Protein AF-A0A7J3EKI3-F1 (afdb_monomer_lite)

Structure (mmCIF, N/CA/C/O backbone):
data_AF-A0A7J3EKI3-F1
#
_entry.id   AF-A0A7J3EKI3-F1
#
loop_
_atom_site.group_PDB
_atom_site.id
_atom_site.type_symbol
_atom_site.label_atom_id
_atom_site.label_alt_id
_atom_site.label_comp_id
_atom_site.label_asym_id
_atom_site.label_entity_id
_atom_site.label_seq_id
_atom_site.pdbx_PDB_ins_code
_atom_site.Cartn_x
_atom_site.Cartn_y
_atom_site.Cartn_z
_atom_site.occupancy
_atom_site.B_iso_or_equiv
_atom_site.auth_seq_id
_atom_site.auth_comp_id
_atom_site.auth_asym_id
_atom_site.auth_atom_id
_atom_site.pdbx_PDB_model_num
ATOM 1 N N . MET A 1 1 ? 5.792 1.949 17.474 1.00 47.56 1 MET A N 1
ATOM 2 C CA . MET A 1 1 ? 6.225 1.430 16.156 1.00 47.56 1 MET A CA 1
ATOM 3 C C . MET A 1 1 ? 7.031 2.522 15.462 1.00 47.56 1 MET A C 1
ATOM 5 O O . MET A 1 1 ? 6.517 3.625 15.325 1.00 47.56 1 MET A O 1
ATOM 9 N N . SER A 1 2 ? 8.294 2.249 15.123 1.00 52.62 2 SER A N 1
ATOM 10 C CA . SER A 1 2 ? 9.269 3.208 14.568 1.00 52.62 2 SER A CA 1
ATOM 11 C C . SER A 1 2 ? 9.407 3.029 13.047 1.00 52.62 2 SER A C 1
ATOM 13 O O . SER A 1 2 ? 10.469 2.658 12.559 1.00 52.62 2 SER A O 1
ATOM 15 N N . GLY A 1 3 ? 8.316 3.220 12.302 1.00 68.62 3 GLY A N 1
ATOM 16 C CA . GLY A 1 3 ? 8.326 3.209 10.833 1.00 68.62 3 GLY A CA 1
ATOM 17 C C . GLY A 1 3 ? 8.355 4.629 10.269 1.00 68.62 3 GLY A C 1
ATOM 18 O O . GLY A 1 3 ? 7.807 5.544 10.889 1.00 68.62 3 GLY A O 1
ATOM 19 N N . SER A 1 4 ? 8.976 4.823 9.102 1.00 91.38 4 SER A N 1
ATOM 20 C CA . SER A 1 4 ? 8.929 6.098 8.375 1.00 91.38 4 SER A CA 1
ATOM 21 C C . SER A 1 4 ? 7.478 6.511 8.099 1.00 91.38 4 SER A C 1
ATOM 23 O O . SER A 1 4 ? 6.641 5.664 7.773 1.00 91.38 4 SER A O 1
ATOM 25 N N . ARG A 1 5 ? 7.184 7.807 8.251 1.00 95.69 5 ARG A N 1
ATOM 26 C CA . ARG A 1 5 ? 5.832 8.377 8.163 1.00 95.69 5 ARG A CA 1
ATOM 27 C C . ARG A 1 5 ? 5.757 9.412 7.049 1.00 95.69 5 ARG A C 1
ATOM 29 O O . ARG A 1 5 ? 6.668 10.226 6.911 1.00 95.69 5 ARG A O 1
ATOM 36 N N . PHE A 1 6 ? 4.659 9.409 6.306 1.00 97.31 6 PHE A N 1
ATOM 37 C CA . PHE A 1 6 ? 4.483 10.235 5.115 1.00 97.31 6 PHE A CA 1
ATOM 38 C C . PHE A 1 6 ? 3.056 10.771 5.031 1.00 97.31 6 PHE A C 1
ATOM 40 O O . PHE A 1 6 ? 2.115 10.101 5.448 1.00 97.31 6 PHE A O 1
ATOM 47 N N . LYS A 1 7 ? 2.869 11.965 4.461 1.00 96.38 7 LYS A N 1
ATOM 48 C CA . LYS A 1 7 ? 1.519 12.471 4.160 1.00 96.38 7 LYS A CA 1
ATOM 49 C C . LYS A 1 7 ? 0.900 11.782 2.953 1.00 96.38 7 LYS A C 1
ATOM 51 O O . LYS A 1 7 ? -0.302 11.524 2.946 1.00 96.38 7 LYS A O 1
ATOM 56 N N . GLU A 1 8 ? 1.732 11.479 1.967 1.00 97.50 8 GLU A N 1
ATOM 57 C CA . GLU A 1 8 ? 1.401 10.790 0.724 1.00 97.50 8 GLU A CA 1
ATOM 58 C C . GLU A 1 8 ? 2.595 9.924 0.343 1.00 97.50 8 GLU A C 1
ATOM 60 O O . GLU A 1 8 ? 3.730 10.251 0.698 1.00 97.50 8 GLU A O 1
ATOM 65 N N . ILE A 1 9 ? 2.322 8.814 -0.337 1.00 97.62 9 ILE A N 1
ATOM 66 C CA . ILE A 1 9 ? 3.358 7.920 -0.847 1.00 97.62 9 ILE A CA 1
ATOM 67 C C . ILE A 1 9 ? 3.713 8.340 -2.269 1.00 97.62 9 ILE A C 1
ATOM 69 O O . ILE A 1 9 ? 2.833 8.585 -3.090 1.00 97.62 9 ILE A O 1
ATOM 73 N N . SER A 1 10 ? 5.007 8.447 -2.540 1.00 95.75 10 SER A N 1
ATOM 74 C CA . SER A 1 10 ? 5.576 8.854 -3.816 1.00 95.75 10 SER A CA 1
ATOM 75 C C . SER A 1 10 ? 6.471 7.746 -4.389 1.00 95.75 10 SER A C 1
ATOM 77 O O . SER A 1 10 ? 6.928 6.873 -3.643 1.00 95.75 10 SER A O 1
ATOM 79 N N . PRO A 1 11 ? 6.754 7.765 -5.704 1.00 95.94 11 PRO A N 1
ATOM 80 C CA . PRO A 1 11 ? 7.633 6.781 -6.341 1.00 95.94 11 PRO A CA 1
ATOM 81 C C . PRO A 1 11 ? 9.054 6.690 -5.756 1.00 95.94 11 PRO A C 1
ATOM 83 O O . PRO A 1 11 ? 9.723 5.683 -5.945 1.00 95.94 11 PRO A O 1
ATOM 86 N N . GLU A 1 12 ? 9.529 7.720 -5.059 1.00 95.50 12 GLU A N 1
ATOM 87 C CA . GLU A 1 12 ? 10.848 7.773 -4.418 1.00 95.50 12 GLU A CA 1
ATOM 88 C C . GLU A 1 12 ? 10.863 7.106 -3.038 1.00 95.50 12 GLU A C 1
ATOM 90 O O . GLU A 1 12 ? 11.922 6.957 -2.423 1.00 95.50 12 GLU A O 1
ATOM 95 N N . ASN A 1 13 ? 9.696 6.750 -2.499 1.00 96.12 13 ASN A N 1
ATOM 96 C CA . ASN A 1 13 ? 9.626 6.047 -1.232 1.00 96.12 13 ASN A CA 1
ATOM 97 C C . ASN A 1 13 ? 10.063 4.585 -1.386 1.00 96.12 13 ASN A C 1
ATOM 99 O O . ASN A 1 13 ? 9.964 3.980 -2.451 1.00 96.12 13 ASN A O 1
ATOM 103 N N . LYS A 1 14 ? 10.560 4.013 -0.285 1.00 95.69 14 LYS A N 1
ATOM 104 C CA . LYS A 1 14 ? 11.032 2.627 -0.233 1.00 95.69 14 LYS A CA 1
ATOM 105 C C . LYS A 1 14 ? 9.929 1.663 -0.691 1.00 95.69 14 LYS A C 1
ATOM 107 O O . LYS A 1 14 ? 8.806 1.730 -0.207 1.00 95.69 14 LYS A O 1
ATOM 112 N N . HIS A 1 15 ? 10.254 0.707 -1.557 1.00 96.31 15 HIS A N 1
ATOM 113 C CA . HIS A 1 15 ? 9.310 -0.362 -1.887 1.00 96.31 15 HIS A CA 1
ATOM 114 C C . HIS A 1 15 ? 8.842 -1.092 -0.626 1.00 96.31 15 HIS A C 1
ATOM 116 O O . HIS A 1 15 ? 9.636 -1.344 0.284 1.00 96.31 15 HIS A O 1
ATOM 122 N N . GLY A 1 16 ? 7.570 -1.471 -0.572 1.00 96.25 16 GLY A N 1
ATOM 123 C CA . GLY A 1 16 ? 7.022 -2.135 0.601 1.00 96.25 16 GLY A CA 1
ATOM 124 C C . GLY A 1 16 ? 5.537 -1.909 0.802 1.00 96.25 16 GLY A C 1
ATOM 125 O O . GLY A 1 16 ? 4.799 -1.567 -0.122 1.00 96.25 16 GLY A O 1
ATOM 126 N N . VAL A 1 17 ? 5.116 -2.137 2.042 1.00 97.56 17 VAL A N 1
ATOM 127 C CA . VAL A 1 17 ? 3.725 -2.034 2.471 1.00 97.56 17 VAL A CA 1
ATOM 128 C C . VAL A 1 17 ? 3.569 -0.802 3.344 1.00 97.56 17 VAL A C 1
ATOM 130 O O . VAL A 1 17 ? 4.328 -0.600 4.291 1.00 97.56 17 VAL A O 1
ATOM 133 N N . TYR A 1 18 ? 2.551 -0.005 3.060 1.00 98.06 18 TYR A N 1
ATOM 134 C CA . TYR A 1 18 ? 2.193 1.164 3.847 1.00 98.06 18 TYR A CA 1
ATOM 135 C C . TYR A 1 18 ? 0.790 1.001 4.404 1.00 98.06 18 TYR A C 1
ATOM 137 O O . TYR A 1 18 ? -0.110 0.599 3.670 1.00 98.06 18 TYR A O 1
ATOM 145 N N . LYS A 1 19 ? 0.589 1.354 5.675 1.00 97.38 19 LYS A N 1
ATOM 146 C CA . LYS A 1 19 ? -0.734 1.440 6.307 1.00 97.38 19 LYS A CA 1
ATOM 147 C C . LYS A 1 19 ? -1.084 2.894 6.572 1.00 97.38 19 LYS A C 1
ATOM 149 O O . LYS A 1 19 ? -0.253 3.635 7.097 1.00 97.38 19 LYS A O 1
ATOM 154 N N . TYR A 1 20 ? -2.311 3.290 6.263 1.00 97.44 20 TYR A N 1
ATOM 155 C CA . TYR A 1 20 ? -2.811 4.599 6.664 1.00 97.44 20 TYR A CA 1
ATOM 156 C C . TYR A 1 20 ? -3.230 4.593 8.143 1.00 97.44 20 TYR A C 1
ATOM 158 O O . TYR A 1 20 ? -4.032 3.760 8.570 1.00 97.44 20 TYR A O 1
ATOM 166 N N . LEU A 1 21 ? -2.691 5.524 8.930 1.00 95.06 21 LEU A N 1
ATOM 167 C CA . LEU A 1 21 ? -3.092 5.793 10.308 1.00 95.06 21 LEU A CA 1
ATOM 168 C C . LEU A 1 21 ? -3.968 7.045 10.343 1.00 95.06 21 LEU A C 1
ATOM 170 O O . LEU A 1 21 ? -3.467 8.169 10.296 1.00 95.06 21 LEU A O 1
ATOM 174 N N . ARG A 1 22 ? -5.283 6.835 10.461 1.00 92.94 22 ARG A N 1
ATOM 175 C CA . ARG A 1 22 ? -6.285 7.913 10.438 1.00 92.94 22 ARG A CA 1
ATOM 176 C C . ARG A 1 22 ? -6.093 8.961 11.538 1.00 92.94 22 ARG A C 1
ATOM 178 O O . ARG A 1 22 ? -6.299 10.138 11.289 1.00 92.94 22 ARG A O 1
ATOM 185 N N . GLU A 1 23 ? -5.678 8.541 12.734 1.00 91.62 23 GLU A N 1
ATOM 186 C CA . GLU A 1 23 ? -5.541 9.426 13.907 1.00 91.62 23 GLU A CA 1
ATOM 187 C C . GLU A 1 23 ? -4.433 10.466 13.728 1.00 91.62 23 GLU A C 1
ATOM 189 O O . GLU A 1 23 ? -4.489 11.553 14.295 1.00 91.62 23 GLU A O 1
ATOM 194 N N . GLU A 1 24 ? -3.434 10.129 12.916 1.00 94.00 24 GLU A N 1
ATOM 195 C CA . GLU A 1 24 ? -2.272 10.969 12.647 1.00 94.00 24 GLU A CA 1
ATOM 196 C C . GLU A 1 24 ? -2.313 11.581 11.231 1.00 94.00 24 GLU A C 1
ATOM 198 O O . GLU A 1 24 ? -1.478 12.422 10.896 1.00 94.00 24 GLU A O 1
ATOM 203 N N . ASP A 1 25 ? -3.277 11.172 10.395 1.00 95.06 25 ASP A N 1
ATOM 204 C CA . ASP A 1 25 ? -3.342 11.468 8.959 1.00 95.06 25 ASP A CA 1
ATOM 205 C C . ASP A 1 25 ? -1.984 11.231 8.270 1.00 95.06 25 ASP A C 1
ATOM 207 O O . ASP A 1 25 ? -1.379 12.133 7.684 1.00 95.06 25 ASP A O 1
ATOM 211 N N . VAL A 1 26 ? -1.450 10.015 8.405 1.00 97.38 26 VAL A N 1
ATOM 212 C CA . VAL A 1 26 ? -0.173 9.622 7.788 1.00 97.38 26 VAL A CA 1
ATOM 213 C C . VAL A 1 26 ? -0.203 8.190 7.281 1.00 97.38 26 VAL A C 1
ATOM 215 O O . VAL A 1 26 ? -0.846 7.311 7.849 1.00 97.38 26 VAL A O 1
ATOM 218 N N . TRP A 1 27 ? 0.574 7.940 6.239 1.00 98.06 27 TRP A N 1
ATOM 219 C CA . TRP A 1 27 ? 0.980 6.613 5.812 1.00 98.06 27 TRP A CA 1
ATOM 220 C C . TRP A 1 27 ? 2.240 6.203 6.560 1.00 98.06 27 TRP A C 1
ATOM 222 O O . TRP A 1 27 ? 3.218 6.952 6.604 1.00 98.06 27 TRP A O 1
ATOM 232 N N . VAL A 1 28 ? 2.231 5.006 7.133 1.00 97.50 28 VAL A N 1
ATOM 233 C CA . VAL A 1 28 ? 3.366 4.441 7.862 1.00 97.50 28 VAL A CA 1
ATOM 234 C C . VAL A 1 28 ? 3.887 3.233 7.110 1.00 97.50 28 VAL A C 1
ATOM 236 O O . VAL A 1 28 ? 3.124 2.316 6.806 1.00 97.50 28 VAL A O 1
ATOM 239 N N . TYR A 1 29 ? 5.189 3.234 6.831 1.00 96.69 29 TYR A N 1
ATOM 240 C CA . TYR A 1 29 ? 5.879 2.066 6.296 1.00 96.69 29 TYR A CA 1
ATOM 241 C C . TYR A 1 29 ? 5.826 0.929 7.322 1.00 96.69 29 TYR A C 1
ATOM 243 O O . TYR A 1 29 ? 6.265 1.094 8.466 1.00 96.69 29 TYR A O 1
ATOM 251 N N . LEU A 1 30 ? 5.280 -0.214 6.918 1.00 94.38 30 LEU A N 1
ATOM 252 C CA . LEU A 1 30 ? 5.260 -1.419 7.729 1.00 94.38 30 LEU A CA 1
ATOM 253 C C . LEU A 1 30 ? 6.559 -2.183 7.502 1.00 94.38 30 LEU A C 1
ATOM 255 O O . LEU A 1 30 ? 6.826 -2.668 6.402 1.00 94.38 30 LEU A O 1
ATOM 259 N N . ASP A 1 31 ? 7.350 -2.311 8.562 1.00 83.62 31 ASP A N 1
ATOM 260 C CA . ASP A 1 31 ? 8.557 -3.130 8.545 1.00 83.62 31 ASP A CA 1
ATOM 261 C C . ASP A 1 31 ? 8.178 -4.607 8.699 1.00 83.62 31 ASP A C 1
ATOM 263 O O . ASP A 1 31 ? 8.245 -5.194 9.777 1.00 83.62 31 ASP A O 1
ATOM 267 N N . VAL A 1 32 ? 7.630 -5.165 7.619 1.00 82.12 32 VAL A N 1
ATOM 268 C CA . VAL A 1 32 ? 7.268 -6.579 7.525 1.00 82.12 32 VAL A CA 1
ATOM 269 C C . VAL A 1 32 ? 8.477 -7.320 6.971 1.00 82.12 32 VAL A C 1
ATOM 271 O O . VAL A 1 32 ? 8.821 -7.172 5.798 1.00 82.12 32 VAL A O 1
ATOM 274 N N . GLU A 1 33 ? 9.13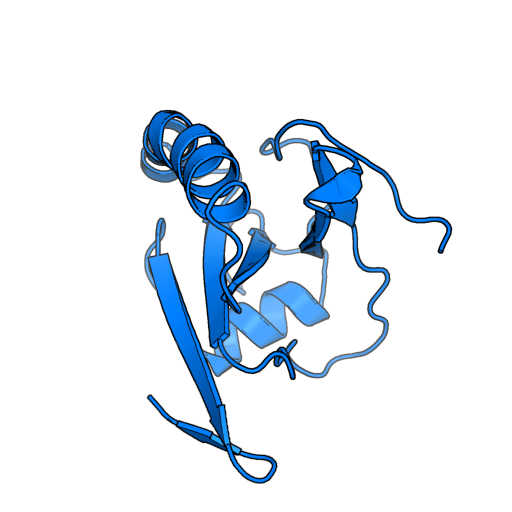5 -8.096 7.825 1.00 77.50 33 GLU A N 1
ATOM 275 C CA . GLU A 1 33 ? 10.206 -9.000 7.413 1.00 77.50 33 GLU A CA 1
ATOM 276 C C . GLU A 1 33 ? 9.636 -10.314 6.860 1.00 77.50 33 GLU A C 1
ATOM 278 O O . GLU A 1 33 ? 8.552 -10.753 7.249 1.00 77.50 33 GLU A O 1
ATOM 283 N N . GLY A 1 34 ? 10.393 -10.965 5.973 1.00 82.88 34 GLY A N 1
ATOM 284 C CA . GLY A 1 34 ? 10.077 -12.294 5.447 1.00 82.88 34 GLY A CA 1
ATOM 285 C C . GLY A 1 34 ? 9.891 -12.348 3.931 1.00 82.88 34 GLY A C 1
ATOM 286 O O . GLY A 1 34 ? 10.205 -11.406 3.203 1.00 82.88 34 GLY A O 1
ATOM 287 N N . LEU A 1 35 ? 9.419 -13.508 3.468 1.00 84.81 35 LEU A N 1
ATOM 288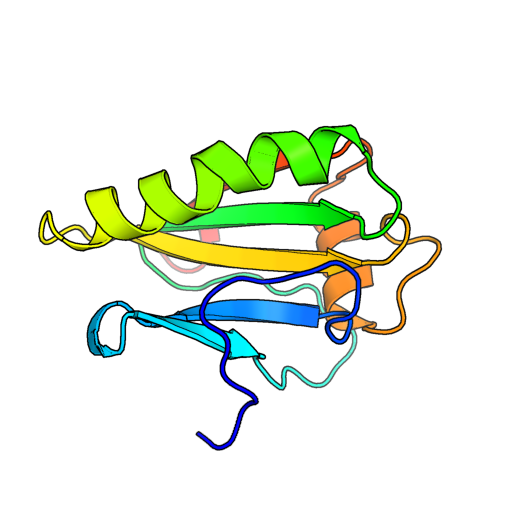 C CA . LEU A 1 35 ? 9.164 -13.813 2.053 1.00 84.81 35 LEU A CA 1
ATOM 289 C C . LEU A 1 35 ? 7.674 -14.008 1.746 1.00 84.81 35 LEU A C 1
ATOM 291 O O . LEU A 1 35 ? 7.299 -14.100 0.579 1.00 84.81 35 LEU A O 1
ATOM 295 N N . ASP A 1 36 ? 6.839 -14.090 2.782 1.00 93.75 36 ASP A N 1
ATOM 296 C CA . ASP A 1 36 ? 5.412 -14.336 2.631 1.00 93.75 36 ASP A CA 1
ATOM 297 C C . ASP A 1 36 ? 4.681 -13.076 2.137 1.00 93.75 36 ASP A C 1
ATOM 299 O O . ASP A 1 36 ? 5.071 -11.952 2.477 1.00 93.75 36 ASP A O 1
ATOM 303 N N . PRO A 1 37 ? 3.606 -13.233 1.343 1.00 95.06 37 PRO A N 1
ATOM 304 C CA . PRO A 1 37 ? 2.780 -12.109 0.929 1.00 95.06 37 PRO A CA 1
ATOM 305 C C . PRO A 1 37 ? 2.125 -11.432 2.137 1.00 95.06 37 PRO A C 1
ATOM 307 O O . PRO A 1 37 ? 1.703 -12.079 3.098 1.00 95.06 37 PRO A O 1
ATOM 310 N N . PHE A 1 38 ? 1.975 -10.112 2.062 1.00 95.19 38 PHE A N 1
ATOM 311 C CA . PHE A 1 38 ? 1.225 -9.355 3.048 1.00 95.19 38 PHE A CA 1
ATOM 312 C C . PHE A 1 38 ? -0.273 -9.589 2.858 1.00 95.19 38 PHE A C 1
ATOM 314 O O . PHE A 1 38 ? -0.859 -9.185 1.852 1.00 95.19 38 PHE A O 1
ATOM 321 N N . ILE A 1 39 ? -0.895 -10.208 3.860 1.00 92.94 39 ILE A N 1
ATOM 322 C CA . ILE A 1 39 ? -2.341 -10.411 3.919 1.00 92.94 39 ILE A CA 1
ATOM 323 C C . ILE A 1 39 ? -2.875 -9.644 5.138 1.00 92.94 39 ILE A C 1
ATOM 325 O O . ILE A 1 39 ? -2.594 -10.044 6.276 1.00 92.94 39 ILE A O 1
ATOM 329 N N . PRO A 1 40 ? -3.606 -8.530 4.939 1.00 92.00 40 PRO A N 1
ATOM 330 C CA . PRO A 1 40 ? -4.162 -7.766 6.047 1.00 92.00 40 PRO A CA 1
ATOM 331 C C . PRO A 1 40 ? -5.206 -8.597 6.802 1.00 92.00 40 PRO A C 1
ATOM 333 O O . PRO A 1 40 ? -5.957 -9.369 6.209 1.00 92.00 40 PRO A O 1
ATOM 336 N N . LYS A 1 41 ? -5.251 -8.421 8.126 1.00 90.25 41 LYS A N 1
ATOM 337 C CA . LYS A 1 41 ? -6.190 -9.114 9.030 1.00 90.25 41 LYS A CA 1
ATOM 338 C C . LYS A 1 41 ? -7.300 -8.193 9.548 1.00 90.25 41 LYS A C 1
ATOM 340 O O . LYS A 1 41 ? -7.996 -8.539 10.500 1.00 90.25 41 LYS A O 1
ATOM 345 N N . ASP A 1 42 ? -7.424 -6.997 8.979 1.00 91.44 42 ASP A N 1
ATOM 346 C CA . ASP A 1 42 ? -8.486 -6.049 9.310 1.00 91.44 42 ASP A CA 1
ATOM 347 C C . ASP A 1 42 ? -9.816 -6.522 8.709 1.00 91.44 42 ASP A C 1
ATOM 349 O O . ASP A 1 42 ? -9.834 -7.184 7.673 1.00 91.44 42 ASP A O 1
ATOM 353 N N . LYS A 1 43 ? -10.939 -6.159 9.343 1.00 90.56 43 LYS A N 1
ATOM 354 C CA . LYS A 1 43 ? -12.286 -6.594 8.930 1.00 90.56 43 LYS A CA 1
ATOM 355 C C . LYS A 1 43 ? -12.569 -6.297 7.456 1.00 90.56 43 LYS A C 1
ATOM 357 O O . LYS A 1 43 ? -13.044 -7.172 6.734 1.00 90.56 43 LYS A O 1
ATOM 362 N N . TYR A 1 44 ? -12.242 -5.077 7.032 1.00 92.62 44 TYR A N 1
ATOM 363 C CA . TYR A 1 44 ? -12.227 -4.675 5.635 1.00 92.62 44 TYR A CA 1
ATOM 364 C C . TYR A 1 44 ? -10.898 -3.998 5.323 1.00 92.62 44 TYR A C 1
ATOM 366 O O . TYR A 1 44 ? -10.513 -3.040 5.996 1.00 92.62 44 TYR A O 1
ATOM 374 N N . ALA A 1 45 ? -10.200 -4.474 4.299 1.00 95.00 45 ALA A N 1
ATOM 375 C CA . ALA A 1 45 ? -8.932 -3.910 3.862 1.00 95.00 45 ALA A CA 1
ATOM 376 C C . ALA A 1 45 ? -9.016 -3.495 2.394 1.00 95.00 45 ALA A C 1
ATOM 378 O O . ALA A 1 45 ? -9.353 -4.306 1.538 1.00 95.00 45 ALA A O 1
ATOM 379 N N . VAL A 1 46 ? -8.686 -2.240 2.101 1.00 96.38 46 VAL A N 1
ATOM 380 C CA . VAL A 1 46 ? -8.555 -1.731 0.735 1.00 96.38 46 VAL A CA 1
ATOM 381 C C . VAL A 1 46 ? -7.073 -1.607 0.420 1.00 96.38 46 VAL A C 1
ATOM 383 O O . VAL A 1 46 ? -6.366 -0.795 1.017 1.00 96.38 46 VAL A O 1
ATOM 386 N N . MET A 1 47 ? -6.595 -2.428 -0.507 1.00 97.56 47 MET A N 1
ATOM 387 C CA . MET A 1 47 ? -5.197 -2.486 -0.918 1.00 97.56 47 MET A CA 1
ATOM 388 C C . MET A 1 47 ? -5.031 -1.820 -2.277 1.00 97.56 47 MET A C 1
ATOM 390 O O . MET A 1 47 ? -5.620 -2.276 -3.252 1.00 97.56 47 MET A O 1
ATOM 394 N N . TYR A 1 48 ? -4.217 -0.773 -2.352 1.00 98.12 48 TYR A N 1
ATOM 395 C CA . TYR A 1 48 ? -3.810 -0.133 -3.599 1.00 98.12 48 TYR A CA 1
ATOM 396 C C . TYR A 1 48 ? -2.431 -0.647 -4.032 1.00 98.12 48 TYR A C 1
ATOM 398 O O . TYR A 1 48 ? -1.436 -0.453 -3.338 1.00 98.12 48 TYR A O 1
ATOM 406 N N . PHE A 1 49 ? -2.381 -1.308 -5.186 1.00 98.12 49 PHE A N 1
ATOM 407 C CA . PHE A 1 49 ? -1.163 -1.789 -5.830 1.00 98.12 49 PHE A CA 1
ATOM 408 C C . PHE A 1 49 ? -0.616 -0.735 -6.787 1.00 98.12 49 PHE A C 1
ATOM 410 O O . PHE A 1 49 ? -1.130 -0.536 -7.898 1.00 98.12 49 PHE A O 1
ATOM 417 N N . ASP A 1 50 ? 0.456 -0.093 -6.343 1.00 97.69 50 ASP A N 1
ATOM 418 C CA . ASP A 1 50 ? 1.105 1.025 -7.001 1.00 97.69 50 ASP A CA 1
ATOM 419 C C . ASP A 1 50 ? 2.481 0.629 -7.552 1.00 97.69 50 ASP A C 1
ATOM 421 O O . ASP A 1 50 ? 3.226 -0.156 -6.962 1.00 97.69 50 ASP A O 1
ATOM 425 N N . ASN A 1 51 ? 2.818 1.207 -8.700 1.00 96.88 51 ASN A N 1
ATOM 426 C CA . ASN A 1 51 ? 4.115 1.069 -9.329 1.00 96.88 51 ASN A CA 1
ATOM 427 C C . ASN A 1 51 ? 4.778 2.435 -9.507 1.00 96.88 51 ASN A C 1
ATOM 429 O O . ASN A 1 51 ? 4.221 3.339 -10.131 1.00 96.88 51 ASN A O 1
ATOM 433 N N . ALA A 1 52 ? 6.013 2.585 -9.034 1.00 94.94 52 ALA A N 1
ATOM 434 C CA . ALA A 1 52 ? 6.740 3.850 -9.089 1.00 94.94 52 ALA A CA 1
ATOM 435 C C . ALA A 1 52 ? 6.863 4.389 -10.531 1.00 94.94 52 ALA A C 1
ATOM 437 O O . ALA A 1 52 ? 6.660 5.579 -10.784 1.00 94.94 52 ALA A O 1
ATOM 438 N N . LYS A 1 53 ? 7.094 3.494 -11.503 1.00 93.62 53 LYS A N 1
ATOM 439 C CA . LYS A 1 53 ? 7.251 3.813 -12.936 1.00 93.62 53 LYS A CA 1
ATOM 440 C C . LYS A 1 53 ? 5.922 3.915 -13.710 1.00 93.62 53 LYS A C 1
ATOM 442 O O . LYS A 1 53 ? 5.928 4.058 -14.932 1.00 93.62 53 LYS A O 1
ATOM 447 N N . CYS A 1 54 ? 4.774 3.835 -13.037 1.00 94.25 54 CYS A N 1
ATOM 448 C CA . CYS A 1 54 ? 3.448 3.854 -13.657 1.00 94.25 54 CYS A CA 1
ATOM 449 C C . CYS A 1 54 ? 2.855 5.274 -13.689 1.00 94.25 54 CYS A C 1
ATOM 451 O O . CYS A 1 54 ? 2.415 5.817 -12.678 1.00 94.25 54 CYS A O 1
ATOM 453 N N . SER A 1 55 ? 2.768 5.875 -14.879 1.00 94.31 55 SER A N 1
ATOM 454 C CA . SER A 1 55 ? 2.207 7.226 -15.046 1.00 94.31 55 SER A CA 1
ATOM 455 C C . SER A 1 55 ? 0.705 7.310 -14.744 1.00 94.31 55 SER A C 1
ATOM 457 O O . SER A 1 55 ? 0.234 8.335 -14.251 1.00 94.31 55 SER A O 1
ATOM 459 N N . ALA A 1 56 ? -0.053 6.239 -15.002 1.00 96.62 56 ALA A N 1
ATOM 460 C CA . ALA A 1 56 ? -1.470 6.156 -14.646 1.00 96.62 56 ALA A CA 1
ATOM 461 C C . ALA A 1 56 ? -1.676 6.159 -13.122 1.00 96.62 56 ALA A C 1
ATOM 463 O O . ALA A 1 56 ? -2.610 6.788 -12.633 1.00 96.62 56 ALA A O 1
ATOM 464 N N . CYS A 1 57 ? -0.762 5.536 -12.380 1.00 96.25 57 CYS A N 1
ATOM 465 C CA . CYS A 1 57 ? -0.777 5.480 -10.925 1.00 96.25 57 CYS A CA 1
ATOM 466 C C . CYS A 1 57 ? -0.579 6.879 -10.330 1.00 96.25 57 CYS A C 1
ATOM 468 O O . CYS A 1 57 ? -1.394 7.321 -9.532 1.00 96.25 57 CYS A O 1
ATOM 470 N N . ARG A 1 58 ? 0.360 7.671 -10.870 1.00 96.44 58 ARG A N 1
ATOM 471 C CA . ARG A 1 58 ? 0.542 9.088 -10.484 1.00 96.44 58 ARG A CA 1
ATOM 472 C C . ARG A 1 58 ? -0.712 9.944 -10.665 1.00 96.44 58 ARG A C 1
ATOM 474 O O . ARG A 1 58 ? -0.942 10.876 -9.904 1.00 96.44 58 ARG A O 1
ATOM 481 N N . ARG A 1 59 ? -1.533 9.651 -11.679 1.00 96.69 59 ARG A N 1
ATOM 482 C CA . ARG A 1 59 ? -2.829 10.328 -11.860 1.00 96.69 59 ARG A CA 1
ATOM 483 C C . ARG A 1 59 ? -3.877 9.819 -10.877 1.00 96.69 59 ARG A C 1
ATOM 485 O O . ARG A 1 59 ? -4.711 10.599 -10.436 1.00 96.69 59 ARG A O 1
ATOM 492 N N . TYR A 1 60 ? -3.845 8.529 -10.559 1.00 97.62 60 TYR A N 1
ATOM 493 C CA . TYR A 1 60 ? -4.745 7.918 -9.589 1.00 97.62 60 TYR A CA 1
ATOM 494 C C . TYR A 1 60 ? -4.497 8.435 -8.168 1.00 97.62 60 TYR A C 1
ATOM 496 O O . TYR A 1 60 ? -5.461 8.706 -7.456 1.00 97.62 60 TYR A O 1
ATOM 504 N N . ASP A 1 61 ? -3.238 8.684 -7.801 1.00 97.00 61 ASP A N 1
ATOM 505 C CA . ASP A 1 61 ? -2.817 9.237 -6.506 1.00 97.00 61 ASP A CA 1
ATOM 506 C C . ASP A 1 61 ? -3.566 10.537 -6.143 1.00 97.00 61 ASP A C 1
ATOM 508 O O . ASP A 1 61 ? -3.972 10.720 -4.993 1.00 97.00 61 ASP A O 1
ATOM 512 N N . ILE A 1 62 ? -3.849 11.388 -7.145 1.00 96.56 62 ILE A N 1
ATOM 513 C CA . ILE A 1 62 ? -4.619 12.643 -7.013 1.00 96.56 62 ILE A CA 1
ATOM 514 C C . ILE A 1 62 ? -6.010 12.394 -6.412 1.00 96.56 62 ILE A C 1
ATOM 516 O O . ILE A 1 62 ? -6.535 13.237 -5.689 1.00 96.56 62 ILE A O 1
ATOM 520 N N . TYR A 1 63 ? -6.614 11.243 -6.708 1.00 97.19 63 TYR A N 1
ATOM 521 C CA . TYR A 1 63 ? -7.927 10.853 -6.199 1.00 97.19 63 TYR A CA 1
ATOM 522 C C . TYR A 1 63 ? -7.820 9.939 -4.980 1.00 97.19 63 TYR A C 1
ATOM 524 O O . TYR A 1 63 ? -8.628 10.055 -4.059 1.00 97.19 63 TYR A O 1
ATOM 532 N N . TRP A 1 64 ? -6.819 9.057 -4.957 1.00 97.62 64 TRP A N 1
ATOM 533 C CA . TRP A 1 64 ? -6.624 8.069 -3.903 1.00 97.62 64 TRP A CA 1
ATOM 534 C C . TRP A 1 64 ? -6.412 8.715 -2.533 1.00 97.62 64 TRP A C 1
ATOM 536 O O . TRP A 1 64 ? -7.137 8.394 -1.591 1.00 97.62 64 TRP A O 1
ATOM 546 N N . PHE A 1 65 ? -5.468 9.652 -2.400 1.00 97.56 65 PHE A N 1
ATOM 547 C CA . PHE A 1 65 ? -5.161 10.228 -1.088 1.00 97.56 65 PHE A CA 1
ATOM 548 C C . PHE A 1 65 ? -6.330 11.037 -0.499 1.00 97.56 65 PHE A C 1
ATOM 550 O O . PHE A 1 65 ? -6.661 10.812 0.669 1.00 97.56 65 PHE A O 1
ATOM 557 N N . PRO A 1 66 ? -7.023 11.915 -1.257 1.00 96.75 66 PRO A N 1
ATOM 558 C CA . PRO A 1 66 ? -8.235 12.565 -0.760 1.00 96.75 66 PRO A CA 1
ATOM 559 C C . PRO A 1 66 ? -9.361 11.581 -0.434 1.00 96.75 66 PRO A C 1
ATOM 561 O O . PRO A 1 66 ? -10.042 11.762 0.573 1.00 96.75 66 PRO A O 1
ATOM 564 N N . PHE A 1 67 ? -9.548 10.529 -1.240 1.00 95.81 67 PHE A N 1
ATOM 565 C CA . PHE A 1 67 ? -10.553 9.496 -0.982 1.00 95.81 67 PHE A CA 1
ATOM 566 C C . PHE A 1 67 ? -10.316 8.796 0.361 1.00 95.81 67 PHE A C 1
ATOM 568 O O . PHE A 1 67 ? -11.230 8.734 1.181 1.00 95.81 67 PHE A O 1
ATOM 575 N N . VAL A 1 68 ? -9.087 8.335 0.619 1.00 96.75 68 VAL A N 1
ATOM 576 C CA . VAL A 1 68 ? -8.725 7.662 1.877 1.00 96.75 68 VAL A CA 1
ATOM 577 C C . VAL A 1 68 ? -8.938 8.583 3.078 1.00 96.75 68 VAL A C 1
ATOM 579 O O . VAL A 1 68 ? -9.527 8.153 4.072 1.00 96.75 68 VAL A O 1
ATOM 582 N N . ARG A 1 69 ? -8.512 9.852 2.988 1.00 94.94 69 ARG A N 1
ATOM 583 C CA . ARG A 1 69 ? -8.709 10.854 4.052 1.00 94.94 69 ARG A CA 1
ATOM 584 C C . ARG A 1 69 ? -10.190 11.095 4.338 1.00 94.94 69 ARG A C 1
ATOM 586 O O . ARG A 1 69 ? -10.603 11.035 5.492 1.00 94.94 69 ARG A O 1
ATOM 593 N N 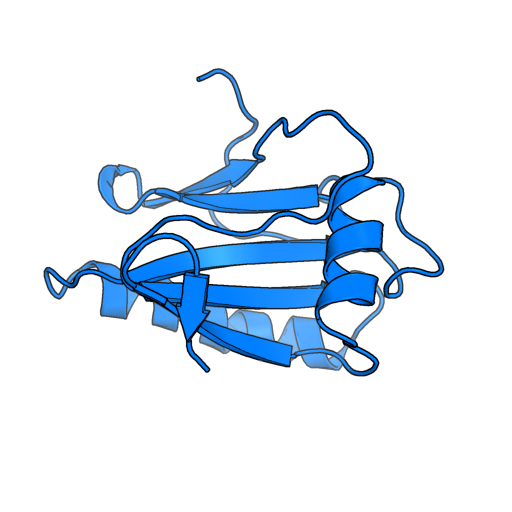. ASN A 1 70 ? -10.985 11.338 3.296 1.00 93.19 70 ASN A N 1
ATOM 594 C CA . ASN A 1 70 ? -12.415 11.612 3.433 1.00 93.19 70 ASN A CA 1
ATOM 595 C C . ASN A 1 70 ? -13.146 10.423 4.047 1.00 93.19 70 ASN A C 1
ATOM 597 O O . ASN A 1 70 ? -13.833 10.590 5.050 1.00 93.19 70 ASN A O 1
ATOM 601 N N . LEU A 1 71 ? -12.937 9.225 3.498 1.00 91.56 71 LEU A N 1
ATOM 602 C CA . LEU A 1 71 ? -13.613 8.030 3.978 1.00 91.56 71 LEU A CA 1
ATOM 603 C C . LEU A 1 71 ? -13.213 7.740 5.428 1.00 91.56 71 LEU A C 1
ATOM 605 O O . LEU A 1 71 ? -14.081 7.513 6.260 1.00 91.56 71 LEU A O 1
ATOM 609 N N . SER A 1 72 ? -11.927 7.835 5.779 1.00 86.19 72 SER A N 1
ATOM 610 C CA . SER A 1 72 ? -11.441 7.574 7.146 1.00 86.19 72 SER A CA 1
ATOM 611 C C . SER A 1 72 ? -12.073 8.460 8.230 1.00 86.19 72 SER A C 1
ATOM 613 O O . SER A 1 72 ? -12.108 8.050 9.392 1.00 86.19 72 SER A O 1
ATOM 615 N N . ASN A 1 73 ? -12.608 9.631 7.869 1.00 82.69 73 ASN A N 1
ATOM 616 C CA . ASN A 1 73 ? -13.316 10.521 8.791 1.00 82.69 73 ASN A CA 1
ATOM 617 C C . ASN A 1 73 ? -14.749 10.054 9.117 1.00 82.69 73 ASN A C 1
ATOM 619 O O . ASN A 1 73 ? -15.339 10.530 10.083 1.00 82.69 73 ASN A O 1
ATOM 623 N N . GLU A 1 74 ? -15.313 9.106 8.366 1.00 82.75 74 GLU A N 1
ATOM 624 C CA . GLU A 1 74 ? -16.716 8.672 8.482 1.00 82.75 74 GLU A CA 1
ATOM 625 C C . GLU A 1 74 ? -16.960 7.580 9.548 1.00 82.75 74 GLU A C 1
ATOM 627 O O . GLU A 1 74 ? -17.990 6.916 9.530 1.00 82.75 74 GLU A O 1
ATOM 632 N N . ASN A 1 75 ? -16.031 7.375 10.492 1.00 76.50 75 ASN A N 1
ATOM 633 C CA . ASN A 1 75 ? -16.081 6.312 11.512 1.00 76.50 75 ASN A CA 1
ATOM 634 C C . ASN A 1 75 ? -16.465 4.927 10.941 1.00 76.50 75 ASN A C 1
ATOM 636 O O . ASN A 1 75 ? -17.447 4.308 11.353 1.00 76.50 75 ASN A O 1
ATOM 640 N N . ASN A 1 76 ? -15.677 4.444 9.981 1.00 86.19 76 ASN A N 1
ATOM 641 C CA . ASN A 1 76 ? -15.864 3.139 9.347 1.00 86.19 76 ASN A CA 1
ATOM 642 C C . ASN A 1 76 ? -14.829 2.095 9.818 1.00 86.19 76 ASN A C 1
ATOM 644 O O . ASN A 1 76 ? -13.900 2.397 10.571 1.00 86.19 76 ASN A O 1
ATOM 648 N N . GLU A 1 77 ? -15.006 0.857 9.350 1.00 90.50 77 GLU A N 1
ATOM 649 C CA . GLU A 1 77 ? -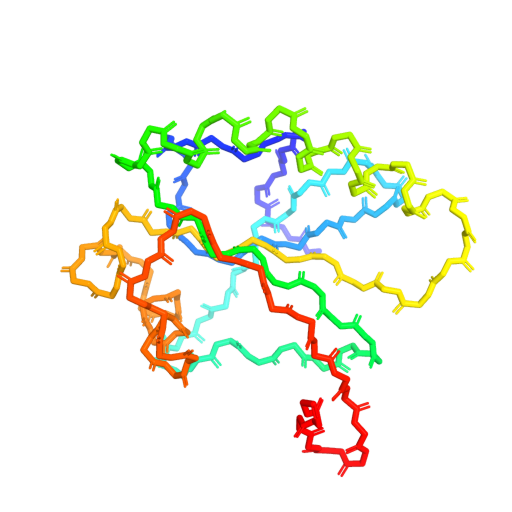14.169 -0.307 9.673 1.00 90.50 77 GLU A CA 1
ATOM 650 C C . GLU A 1 77 ? -13.122 -0.636 8.585 1.00 90.50 77 GLU A C 1
ATOM 652 O O . GLU A 1 77 ? -12.500 -1.700 8.633 1.00 90.50 77 GLU A O 1
ATOM 657 N N . PHE A 1 78 ? -12.927 0.240 7.592 1.00 94.06 78 PHE A N 1
ATOM 658 C CA . PHE A 1 78 ? -11.953 0.041 6.520 1.00 94.06 78 PHE A CA 1
ATOM 659 C C . PHE A 1 78 ? -10.540 0.410 6.971 1.00 94.06 78 PHE A C 1
ATOM 661 O O . PHE A 1 78 ? -10.290 1.465 7.552 1.00 94.06 78 PHE A O 1
ATOM 668 N N . SER A 1 79 ? -9.592 -0.456 6.635 1.00 95.25 79 SER A N 1
ATOM 669 C CA . SER A 1 79 ? -8.161 -0.178 6.696 1.00 95.25 79 SER A CA 1
ATOM 670 C C . SER A 1 79 ? -7.601 -0.021 5.291 1.00 95.25 79 SER A C 1
ATOM 672 O O . SER A 1 79 ? -7.936 -0.792 4.396 1.00 95.25 79 SER A O 1
ATOM 674 N N . PHE A 1 80 ? -6.731 0.967 5.097 1.00 97.50 80 PHE A N 1
ATOM 675 C CA . PHE A 1 80 ? -6.166 1.280 3.787 1.00 97.50 80 PHE A CA 1
ATOM 676 C C . PHE A 1 80 ? -4.685 0.946 3.747 1.00 97.50 80 PHE A C 1
ATOM 678 O O . PHE A 1 80 ? -3.929 1.293 4.662 1.00 97.50 80 PHE A O 1
ATOM 685 N N . TYR A 1 81 ? -4.289 0.306 2.654 1.00 98.00 81 TYR A N 1
ATOM 686 C CA . TYR A 1 81 ? -2.933 -0.146 2.415 1.00 98.00 81 TYR A CA 1
ATOM 687 C C . TYR A 1 81 ? -2.448 0.281 1.035 1.00 98.00 81 TYR A C 1
ATOM 689 O O . TYR A 1 81 ? -3.226 0.301 0.083 1.00 98.00 81 TYR A O 1
ATOM 697 N N . ILE A 1 82 ? -1.154 0.570 0.923 1.00 98.38 82 ILE A N 1
ATOM 698 C CA . ILE A 1 82 ? -0.463 0.716 -0.362 1.00 98.38 82 ILE A CA 1
ATOM 699 C C . ILE A 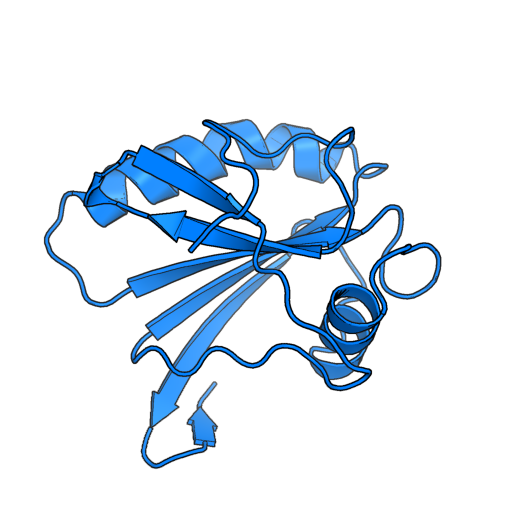1 82 ? 0.628 -0.343 -0.436 1.00 98.38 82 ILE A C 1
ATOM 701 O O . ILE A 1 82 ? 1.411 -0.493 0.502 1.00 98.38 82 ILE A O 1
ATOM 705 N N . ILE A 1 83 ? 0.675 -1.058 -1.554 1.00 98.00 83 ILE A N 1
ATOM 706 C CA . ILE A 1 83 ? 1.750 -1.976 -1.918 1.00 98.00 83 ILE A CA 1
ATOM 707 C C . ILE A 1 83 ? 2.534 -1.303 -3.038 1.00 98.00 83 ILE A C 1
ATOM 709 O O . ILE A 1 83 ? 2.028 -1.181 -4.153 1.00 98.00 83 ILE A O 1
ATOM 713 N N . LEU A 1 84 ? 3.740 -0.832 -2.724 1.00 97.69 84 LEU A N 1
ATOM 714 C CA . LEU A 1 84 ? 4.583 -0.075 -3.645 1.00 97.69 84 LEU A CA 1
ATOM 715 C C . LEU A 1 84 ? 5.748 -0.935 -4.139 1.00 97.69 84 LEU A C 1
ATOM 717 O O . LEU A 1 84 ? 6.568 -1.399 -3.344 1.00 97.69 84 LEU A O 1
ATOM 721 N N . CYS A 1 85 ? 5.851 -1.078 -5.456 1.00 97.19 85 CYS A N 1
ATOM 722 C CA . CYS A 1 85 ? 7.015 -1.624 -6.155 1.00 97.19 85 CYS A CA 1
ATOM 723 C C . CYS A 1 85 ? 7.440 -0.682 -7.294 1.00 97.19 85 CYS A C 1
ATOM 725 O O . CYS A 1 85 ? 6.754 0.293 -7.591 1.00 97.19 85 CYS A O 1
ATOM 727 N N . ASN A 1 86 ? 8.564 -0.954 -7.956 1.00 95.62 86 ASN A N 1
ATOM 728 C CA . ASN A 1 86 ? 8.991 -0.174 -9.120 1.00 95.62 86 ASN A CA 1
ATOM 729 C C . ASN A 1 86 ? 8.202 -0.597 -10.369 1.00 95.62 86 ASN A C 1
ATOM 731 O O . ASN A 1 86 ? 7.681 0.251 -11.104 1.00 95.62 86 ASN A O 1
ATOM 735 N N . TRP A 1 87 ? 8.132 -1.913 -10.609 1.00 92.00 87 TRP A N 1
ATOM 736 C CA . TRP A 1 87 ? 7.402 -2.540 -11.714 1.00 92.00 87 TRP A CA 1
ATOM 737 C C . TRP A 1 87 ? 6.941 -3.970 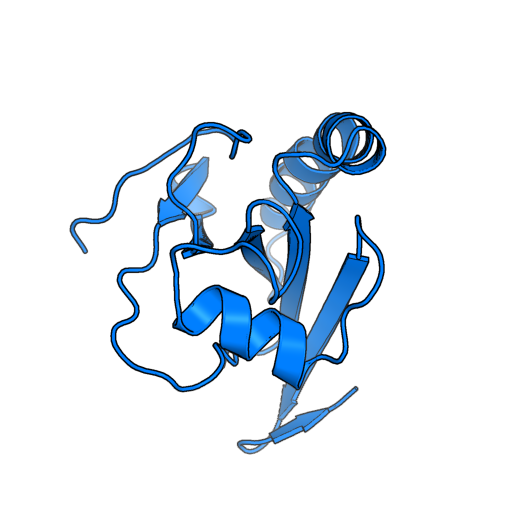-11.366 1.00 92.00 87 TRP A C 1
ATOM 739 O O . TRP A 1 87 ? 7.557 -4.971 -11.750 1.00 92.00 87 TRP A O 1
ATOM 749 N N . PHE A 1 88 ? 5.811 -4.059 -10.664 1.00 91.56 88 PHE A N 1
ATOM 750 C CA . PHE A 1 88 ? 5.164 -5.283 -10.185 1.00 91.56 88 PHE A CA 1
ATOM 751 C C . PHE A 1 88 ? 6.135 -6.162 -9.380 1.00 91.56 88 PHE A C 1
ATOM 753 O O . PHE A 1 88 ? 7.100 -5.675 -8.797 1.00 91.56 88 PHE A O 1
ATOM 760 N N . ALA A 1 89 ? 5.917 -7.479 -9.386 1.00 89.44 89 ALA A N 1
ATOM 761 C CA . ALA A 1 89 ? 6.812 -8.446 -8.757 1.00 89.44 89 ALA A CA 1
ATOM 762 C C . ALA A 1 89 ? 8.204 -8.550 -9.425 1.00 89.44 89 ALA A C 1
ATOM 764 O O . ALA A 1 89 ? 9.125 -9.117 -8.840 1.00 89.44 89 ALA A O 1
ATOM 765 N N . ARG A 1 90 ? 8.376 -8.030 -10.653 1.00 88.94 90 ARG A N 1
ATOM 766 C CA . ARG A 1 90 ? 9.610 -8.205 -11.447 1.00 88.94 90 ARG A CA 1
ATOM 767 C C . ARG A 1 90 ? 10.728 -7.236 -11.064 1.00 88.94 90 ARG A C 1
ATOM 769 O O . ARG A 1 90 ? 11.893 -7.581 -11.220 1.00 88.94 90 ARG A O 1
ATOM 776 N N . ASP A 1 91 ? 10.373 -6.038 -10.613 1.00 94.00 91 ASP A N 1
ATOM 777 C CA . ASP A 1 91 ? 11.305 -4.990 -10.185 1.00 94.00 91 ASP A CA 1
ATOM 778 C C . ASP A 1 91 ? 10.770 -4.389 -8.883 1.00 94.00 91 ASP A C 1
ATOM 780 O O . ASP A 1 91 ? 9.946 -3.469 -8.884 1.00 94.00 91 ASP A O 1
ATOM 784 N N . CYS A 1 92 ? 11.169 -4.995 -7.767 1.00 95.06 92 CYS A N 1
ATOM 785 C CA . CYS A 1 92 ? 10.759 -4.582 -6.435 1.00 95.06 92 CYS A CA 1
ATOM 786 C C . CYS A 1 92 ? 11.824 -4.968 -5.409 1.00 95.06 92 CYS A C 1
ATOM 788 O O . CYS A 1 92 ? 12.231 -6.124 -5.328 1.00 95.06 92 CYS A O 1
ATOM 790 N N . GLU A 1 93 ? 12.256 -4.000 -4.605 1.00 94.06 93 GLU A N 1
ATOM 791 C CA . GLU A 1 93 ? 13.287 -4.213 -3.575 1.00 94.06 93 GLU A CA 1
ATOM 792 C C . GLU A 1 93 ? 12.713 -4.844 -2.300 1.00 94.06 93 GLU A C 1
ATOM 794 O O . GLU A 1 93 ? 13.446 -5.423 -1.503 1.00 94.06 93 GLU A O 1
ATOM 799 N N . SER A 1 94 ? 11.395 -4.745 -2.101 1.00 95.06 94 SER A N 1
ATOM 800 C CA . SER A 1 94 ? 10.704 -5.404 -0.997 1.00 95.06 94 SER A CA 1
ATOM 801 C C . SER A 1 94 ? 10.198 -6.773 -1.434 1.00 95.06 94 SER A C 1
ATOM 803 O O . SER A 1 94 ? 9.309 -6.882 -2.281 1.00 95.06 94 SER A O 1
ATOM 805 N N . LEU A 1 95 ? 10.746 -7.819 -0.812 1.00 95.44 95 LEU A N 1
ATOM 806 C CA . LEU A 1 95 ? 10.350 -9.206 -1.061 1.00 95.44 95 LEU A CA 1
ATOM 807 C C . LEU A 1 95 ? 8.884 -9.442 -0.690 1.00 95.44 95 LEU A C 1
ATOM 809 O O . LEU A 1 95 ? 8.152 -10.035 -1.475 1.00 95.44 95 LEU A O 1
ATOM 813 N N . VAL A 1 96 ? 8.430 -8.891 0.440 1.00 96.38 96 VAL A N 1
ATOM 814 C CA . VAL A 1 96 ? 7.024 -8.962 0.864 1.00 96.38 96 VAL A CA 1
ATOM 815 C C . VAL A 1 96 ? 6.106 -8.270 -0.144 1.00 96.38 96 VAL A C 1
ATOM 817 O O . VAL A 1 96 ? 5.094 -8.848 -0.537 1.00 96.38 96 VAL A O 1
ATOM 820 N N . ALA A 1 97 ? 6.439 -7.064 -0.620 1.00 96.62 97 ALA A N 1
ATOM 821 C CA . ALA A 1 97 ? 5.609 -6.383 -1.618 1.00 96.62 97 ALA A CA 1
ATOM 822 C C . ALA A 1 97 ? 5.563 -7.162 -2.943 1.00 96.62 97 ALA A C 1
ATOM 824 O O . ALA A 1 97 ? 4.480 -7.371 -3.486 1.00 96.62 97 ALA A O 1
ATOM 825 N N . SER A 1 98 ? 6.704 -7.675 -3.413 1.00 96.38 98 SER A N 1
ATOM 826 C CA . SER A 1 98 ? 6.779 -8.527 -4.608 1.00 96.38 98 SER A CA 1
ATOM 827 C C . SER A 1 98 ? 5.934 -9.803 -4.476 1.00 96.38 98 SER A C 1
ATOM 829 O O . SER A 1 98 ? 5.129 -10.125 -5.360 1.00 96.38 98 SER A O 1
ATOM 831 N N . ALA A 1 99 ? 6.043 -10.494 -3.337 1.00 96.62 99 ALA A N 1
ATOM 832 C CA . ALA A 1 99 ? 5.235 -11.667 -3.022 1.00 96.62 99 ALA A CA 1
ATOM 833 C C . ALA A 1 99 ? 3.742 -11.319 -2.979 1.00 96.62 99 ALA A C 1
ATOM 835 O O . ALA A 1 99 ? 2.921 -12.077 -3.486 1.00 96.62 99 ALA A O 1
ATOM 836 N N . THR A 1 100 ? 3.387 -10.145 -2.454 1.00 96.75 100 THR A N 1
ATOM 837 C CA . THR A 1 100 ? 2.002 -9.652 -2.408 1.00 96.75 100 THR A CA 1
ATOM 838 C C . THR A 1 100 ? 1.449 -9.393 -3.811 1.00 96.75 100 THR A C 1
ATOM 840 O O . THR A 1 100 ? 0.354 -9.854 -4.120 1.00 96.75 100 THR A O 1
ATOM 843 N N . PHE A 1 101 ? 2.208 -8.727 -4.694 1.00 97.00 101 PHE A N 1
ATOM 844 C CA . PHE A 1 101 ? 1.833 -8.560 -6.108 1.00 97.00 101 PHE A CA 1
ATOM 845 C C . PHE A 1 101 ? 1.579 -9.907 -6.793 1.00 97.00 101 PHE A C 1
ATOM 847 O O . PHE A 1 101 ? 0.618 -10.041 -7.546 1.00 97.00 101 PHE A O 1
ATOM 854 N N . THR A 1 102 ? 2.426 -10.900 -6.511 1.00 96.31 102 THR A N 1
ATOM 855 C CA . THR A 1 102 ? 2.308 -12.253 -7.071 1.00 96.31 102 THR A CA 1
ATOM 856 C C . THR A 1 102 ? 1.091 -12.994 -6.517 1.00 96.31 102 THR A C 1
ATOM 858 O O . THR A 1 102 ? 0.336 -13.583 -7.279 1.00 96.31 102 THR A O 1
ATOM 861 N N . TYR A 1 103 ? 0.873 -12.950 -5.200 1.00 95.69 103 TYR A N 1
ATOM 862 C CA . TYR A 1 103 ? -0.218 -13.658 -4.528 1.00 95.69 103 TYR A CA 1
ATOM 863 C C . TYR A 1 103 ? -1.598 -13.189 -4.996 1.00 95.69 103 TYR A C 1
ATOM 865 O O . TYR A 1 103 ? -2.490 -14.007 -5.201 1.00 95.69 103 TYR A O 1
ATOM 873 N N . PHE A 1 104 ? -1.768 -11.878 -5.186 1.00 94.56 104 PHE A N 1
ATOM 874 C CA . PHE A 1 104 ? -3.016 -11.293 -5.679 1.00 94.56 104 PHE A CA 1
ATOM 875 C C . PHE A 1 104 ? -3.103 -11.230 -7.214 1.00 94.56 104 PHE A C 1
ATOM 877 O O . PHE A 1 104 ? -4.032 -10.617 -7.734 1.00 94.56 104 PHE A O 1
ATOM 884 N N . ASP A 1 105 ? -2.152 -11.843 -7.927 1.00 95.25 105 ASP A N 1
ATOM 885 C CA . ASP A 1 105 ? -2.100 -11.921 -9.393 1.00 95.25 105 ASP A CA 1
ATOM 886 C C . ASP A 1 105 ? -2.231 -10.556 -10.101 1.00 95.25 105 ASP A C 1
ATOM 888 O O . ASP A 1 105 ? -2.905 -10.382 -11.118 1.00 95.25 105 ASP A O 1
ATOM 892 N N . VAL A 1 106 ? -1.593 -9.526 -9.536 1.00 95.44 106 VAL A N 1
ATOM 893 C CA . VAL A 1 106 ? -1.706 -8.158 -10.050 1.00 95.44 106 VAL A CA 1
ATOM 894 C C . VAL A 1 106 ? -0.739 -7.956 -11.216 1.00 95.44 106 VAL A C 1
ATOM 896 O O . VAL A 1 106 ? 0.479 -7.863 -11.043 1.00 95.44 106 VAL A O 1
ATOM 899 N N . HIS A 1 107 ? -1.294 -7.841 -12.422 1.00 92.62 107 HIS A N 1
ATOM 900 C CA . HIS A 1 107 ? -0.545 -7.636 -13.671 1.00 92.62 107 HIS A CA 1
ATOM 901 C C . HIS A 1 107 ? -0.720 -6.246 -14.299 1.00 92.62 107 HIS A C 1
ATOM 903 O O . HIS A 1 107 ? -0.068 -5.924 -15.294 1.00 92.62 107 HIS A O 1
ATOM 909 N N . SER A 1 108 ? -1.582 -5.409 -13.723 1.00 93.25 108 SER A N 1
ATOM 910 C CA . SER A 1 108 ? -1.822 -4.028 -14.149 1.00 93.25 108 SER A CA 1
ATOM 911 C C . SER A 1 108 ? -1.911 -3.101 -12.942 1.00 93.25 108 SER A C 1
ATOM 913 O O . SER A 1 108 ? -2.414 -3.502 -11.897 1.00 93.25 108 SER A O 1
ATOM 915 N N . SER A 1 109 ? -1.438 -1.863 -13.082 1.00 91.69 109 SER A N 1
ATOM 916 C CA . SER A 1 109 ? -1.585 -0.817 -12.064 1.00 91.69 109 SER A CA 1
ATOM 917 C C . SER A 1 109 ? -2.074 0.487 -12.711 1.00 91.69 109 SER A C 1
ATOM 919 O O . SER A 1 109 ? -1.736 0.737 -13.873 1.00 91.69 109 SER A O 1
ATOM 921 N N . PRO A 1 110 ? -2.838 1.328 -11.990 1.00 96.00 110 PRO A N 1
ATOM 922 C CA . PRO A 1 110 ? -3.275 1.141 -10.602 1.00 96.00 110 PRO A CA 1
ATOM 923 C C . PRO A 1 110 ? -4.309 0.009 -10.475 1.00 96.00 110 PRO A C 1
ATOM 925 O O . PRO A 1 110 ? -5.168 -0.140 -11.338 1.00 96.00 110 PRO A O 1
ATOM 928 N N . THR A 1 111 ? -4.221 -0.782 -9.404 1.00 97.56 111 THR A N 1
ATOM 929 C CA . THR A 1 111 ? -5.233 -1.793 -9.046 1.00 97.56 111 THR A CA 1
ATOM 930 C C . THR A 1 111 ? -5.595 -1.619 -7.583 1.00 97.56 111 THR A C 1
ATOM 932 O O . THR A 1 111 ? -4.705 -1.498 -6.744 1.00 97.56 111 THR A O 1
ATOM 935 N N . THR A 1 112 ? -6.888 -1.616 -7.269 1.00 96.88 112 THR A N 1
ATOM 936 C CA . THR A 1 112 ? -7.378 -1.638 -5.891 1.00 96.88 112 THR A CA 1
ATOM 937 C C . THR A 1 112 ? -8.155 -2.916 -5.626 1.00 96.88 112 THR A C 1
ATOM 939 O O . THR A 1 112 ? -8.978 -3.335 -6.436 1.00 96.88 112 THR A O 1
ATOM 942 N N . ILE A 1 113 ? -7.884 -3.544 -4.487 1.00 95.44 113 ILE A N 1
ATOM 943 C CA . ILE A 1 113 ? -8.561 -4.762 -4.049 1.00 95.44 113 ILE A CA 1
ATOM 944 C C . ILE A 1 113 ? -9.214 -4.477 -2.702 1.00 95.44 113 ILE A C 1
ATOM 946 O O . ILE A 1 113 ? -8.544 -4.027 -1.774 1.00 95.44 113 ILE A O 1
ATOM 950 N N . LEU A 1 114 ? -10.517 -4.735 -2.601 1.00 94.50 114 LEU A N 1
ATOM 951 C CA . LEU A 1 114 ? -11.233 -4.770 -1.331 1.00 94.50 114 LEU A CA 1
ATOM 952 C C . LEU A 1 114 ? -11.260 -6.215 -0.835 1.00 94.50 114 LEU A C 1
ATOM 954 O O . LEU A 1 114 ? -11.716 -7.105 -1.544 1.00 94.50 114 LEU A O 1
ATOM 958 N N . LEU A 1 115 ? -10.782 -6.428 0.384 1.00 92.81 115 LEU A N 1
ATOM 959 C CA . LEU A 1 115 ? -10.794 -7.712 1.068 1.00 92.81 115 LEU A CA 1
ATOM 960 C C . LEU A 1 115 ? -11.695 -7.621 2.290 1.00 92.81 115 LEU A C 1
ATOM 962 O O . LEU A 1 115 ? -11.634 -6.631 3.024 1.00 92.81 115 LEU A O 1
ATOM 966 N N . SER A 1 116 ? -12.466 -8.674 2.552 1.00 89.31 116 SER A N 1
ATOM 967 C CA . SER A 1 116 ? -13.059 -8.893 3.867 1.00 89.31 116 SER A CA 1
ATOM 968 C C . SER A 1 116 ? -12.354 -10.046 4.569 1.00 89.31 116 SER A C 1
ATOM 970 O O . SER A 1 116 ? -12.160 -11.117 3.990 1.00 89.31 116 SER A O 1
ATOM 972 N N . TRP A 1 117 ? -11.951 -9.828 5.819 1.00 81.38 117 TRP A N 1
ATOM 973 C CA . TRP A 1 117 ? -11.397 -10.881 6.662 1.00 81.38 117 TRP A CA 1
ATOM 974 C C . TRP A 1 117 ? -12.501 -11.460 7.548 1.00 81.38 117 TRP A C 1
ATOM 976 O O . TRP A 1 117 ? -12.975 -10.799 8.475 1.00 81.38 117 TRP A O 1
ATOM 986 N N . MET A 1 118 ? -12.898 -12.704 7.278 1.00 75.00 118 MET A N 1
ATOM 987 C CA . MET A 1 118 ? -13.912 -13.433 8.047 1.00 75.00 118 MET A CA 1
ATOM 988 C C . MET A 1 118 ? -13.356 -14.793 8.476 1.00 75.00 118 MET A C 1
ATOM 990 O O . MET A 1 118 ? -12.851 -15.554 7.653 1.00 75.00 118 MET A O 1
ATOM 994 N N . ASP A 1 119 ? -13.419 -15.092 9.776 1.00 69.75 119 ASP A N 1
ATOM 995 C CA . ASP A 1 119 ? -13.050 -16.393 10.360 1.00 69.75 119 ASP A CA 1
ATOM 996 C C . ASP A 1 119 ? -11.675 -16.940 9.929 1.00 69.75 119 ASP A C 1
ATOM 998 O O . ASP A 1 119 ? -11.487 -18.133 9.682 1.00 69.75 119 ASP A O 1
ATOM 1002 N N . GLY A 1 120 ? -10.680 -16.053 9.839 1.00 65.38 120 GLY A N 1
ATOM 1003 C CA . GLY A 1 120 ? -9.305 -16.431 9.506 1.00 65.38 120 GLY A CA 1
ATOM 1004 C C . GLY A 1 120 ? -9.043 -16.639 8.012 1.00 65.38 120 GLY A C 1
ATOM 1005 O O . GLY A 1 120 ? -7.993 -17.178 7.661 1.00 65.38 120 GLY A O 1
ATOM 1006 N N . LYS A 1 121 ? -9.975 -16.240 7.139 1.00 65.00 121 LYS A N 1
ATOM 1007 C CA . LYS A 1 121 ? -9.848 -16.340 5.682 1.00 65.00 121 LYS A CA 1
ATOM 1008 C C . LYS A 1 121 ? -10.198 -15.022 4.999 1.00 65.00 121 LYS A C 1
ATOM 1010 O O . LYS A 1 121 ? -11.019 -14.245 5.483 1.00 65.00 121 LYS A O 1
ATOM 1015 N N . VAL A 1 122 ? -9.584 -14.815 3.838 1.00 69.44 122 VAL A N 1
ATOM 1016 C CA . VAL A 1 122 ? -9.968 -13.759 2.900 1.00 69.44 122 VAL A CA 1
ATOM 1017 C C . VAL A 1 122 ? -11.229 -14.204 2.162 1.00 69.44 122 VAL A C 1
ATOM 1019 O O . VAL A 1 122 ? -11.250 -15.288 1.576 1.00 69.44 122 VAL A O 1
ATOM 1022 N N . VAL A 1 123 ? -12.264 -13.371 2.197 1.00 68.62 123 VAL A N 1
ATOM 1023 C CA . VAL A 1 123 ? -13.482 -13.509 1.395 1.00 68.62 123 VAL A CA 1
ATOM 1024 C C . VAL A 1 123 ? -13.485 -12.363 0.381 1.00 68.62 123 VAL A C 1
ATOM 1026 O O . VAL A 1 123 ? -13.325 -11.203 0.774 1.00 68.62 123 VAL A O 1
ATOM 1029 N N . TYR A 1 124 ? -13.588 -12.713 -0.905 1.00 58.59 124 TYR A N 1
ATOM 1030 C CA . TYR A 1 124 ? -13.640 -11.779 -2.037 1.00 58.59 124 TYR A CA 1
ATOM 1031 C C . TYR A 1 124 ? -15.086 -11.521 -2.456 1.00 58.59 124 TYR A C 1
ATOM 1033 O O . TYR A 1 124 ? -15.863 -12.506 -2.476 1.00 58.59 124 TYR A O 1
#

Radius of gyration: 13.48 Å; chains: 1; bounding box: 30×29×31 Å

Foldseek 3Di:
DDFDKALADALPDAAAKWWQDLVVNIIGGDPDDDQAADDDQFQKEKEWEDANCDPVRVVVSVVVSVVCNVVSVVPDRYIYMYGYANQALPGGPDSRSSNNSVVVVPNDPRDIDMWGRDPNDTDD

Secondary structure (DSSP, 8-state):
----EESS--TTSPSEEEEEETTTTEEEEE---SSS-----SSEEEEEEEETT-HHHHHHHHHHHHHHHHHHTT--SEEEEEEEESBTBTB-S-HHHHHHHHHTT--SSSEEEEEEEETTEEE-

pLDDT: mean 91.63, std 9.5, range [47.56, 98.38]

Sequence (124 aa):
MSGSRFKEISPENKHGVYKYLREEDVWVYLDVEGLDPFIPKDKYAVMYFDNAKCSACRRYDIYWFPFVRNLSNENNEFSFYIILCNWFARDCESLVASATFTYFDVHSSPTTILLSWMDGKVVY